Protein AF-A0A0F9NPI0-F1 (afdb_monomer_lite)

Foldseek 3Di:
DEAAPQGKDKDWWWDADPPGEIWTKIWIDGNVRHGDDMDTDADGHYKTWDDWDADNVRDIDTDIDHGDDDDD

pLDDT: mean 90.3, std 12.14, range [48.88, 98.81]

Sequence (72 aa):
MAIDSVDNIYLVGSTQNFTVNVEMCLVKFNSLGQYQWNRTWGVSGFDRGHDIVIDSSDNIYFTGVLGRMYLL

Organism: NCBI:txid412755

Radius of gyration: 13.72 Å; chains: 1; bounding box: 33×19×44 Å

Structure (mmCIF, N/CA/C/O backbone):
data_AF-A0A0F9NPI0-F1
#
_entry.id   AF-A0A0F9NPI0-F1
#
loop_
_atom_site.group_PDB
_atom_site.id
_atom_site.type_symbol
_atom_site.label_atom_id
_atom_site.label_alt_id
_atom_site.label_comp_id
_atom_site.label_asym_id
_atom_site.label_entity_id
_atom_site.label_seq_id
_atom_site.pdbx_PDB_ins_code
_atom_site.Cartn_x
_atom_site.Cartn_y
_atom_site.Cartn_z
_atom_site.occupancy
_atom_site.B_iso_or_equiv
_atom_site.auth_seq_id
_atom_site.auth_comp_id
_atom_site.auth_asym_id
_atom_site.auth_atom_id
_atom_site.pdbx_PDB_model_num
ATOM 1 N N . MET A 1 1 ? -6.851 3.890 -0.412 1.00 96.12 1 MET A N 1
ATOM 2 C CA . MET A 1 1 ? -6.626 3.641 1.033 1.00 96.12 1 MET A CA 1
ATOM 3 C C . MET A 1 1 ? -7.704 2.688 1.493 1.00 96.12 1 MET A C 1
ATOM 5 O O . MET A 1 1 ? -8.833 2.864 1.058 1.00 96.12 1 MET A O 1
ATOM 9 N N . ALA A 1 2 ? -7.366 1.733 2.353 1.00 98.31 2 ALA A N 1
ATOM 10 C CA . ALA A 1 2 ? -8.317 0.812 2.969 1.00 98.31 2 ALA A CA 1
ATOM 11 C C . ALA A 1 2 ? -8.011 0.646 4.465 1.00 98.31 2 ALA A C 1
ATOM 13 O O . ALA A 1 2 ? -6.910 0.983 4.908 1.00 98.31 2 ALA A O 1
ATOM 14 N N . ILE A 1 3 ? -8.989 0.155 5.224 1.00 98.50 3 ILE A N 1
ATOM 15 C CA . ILE A 1 3 ? -8.914 -0.055 6.674 1.00 98.50 3 ILE A CA 1
ATOM 16 C C . ILE A 1 3 ? -9.363 -1.496 6.962 1.00 98.50 3 ILE A C 1
ATOM 18 O O . ILE A 1 3 ? -10.350 -1.932 6.370 1.00 98.50 3 ILE A O 1
ATOM 22 N N . ASP A 1 4 ? -8.618 -2.239 7.789 1.00 98.56 4 ASP A N 1
ATOM 23 C CA . ASP A 1 4 ? -8.986 -3.611 8.199 1.00 98.56 4 ASP A CA 1
ATOM 24 C C . ASP A 1 4 ? -9.934 -3.630 9.414 1.00 98.56 4 ASP A C 1
ATOM 26 O O . ASP A 1 4 ? -10.256 -2.585 9.980 1.00 98.56 4 ASP A O 1
ATOM 30 N N . SER A 1 5 ? -10.407 -4.812 9.823 1.00 98.50 5 SER A N 1
ATOM 31 C CA . SER A 1 5 ? -11.406 -4.970 10.894 1.00 98.50 5 SER A CA 1
ATOM 32 C C . SER A 1 5 ? -10.973 -4.473 12.283 1.00 98.50 5 SER A C 1
ATOM 34 O O . SER A 1 5 ? -11.808 -4.360 13.183 1.00 98.50 5 SER A O 1
ATOM 36 N N . VAL A 1 6 ? -9.684 -4.165 12.468 1.00 98.31 6 VAL A N 1
ATOM 37 C CA . VAL A 1 6 ? -9.102 -3.636 13.714 1.00 98.31 6 VAL A CA 1
ATOM 38 C C . VAL A 1 6 ? -8.500 -2.237 13.526 1.00 98.31 6 VAL A C 1
ATOM 40 O O . VAL A 1 6 ? -7.596 -1.832 14.261 1.00 98.31 6 VAL A O 1
ATOM 43 N N . ASP A 1 7 ? -9.005 -1.500 12.539 1.00 98.50 7 ASP A N 1
ATOM 44 C CA . ASP A 1 7 ? -8.662 -0.113 12.225 1.00 98.50 7 ASP A CA 1
ATOM 45 C C . ASP A 1 7 ? -7.204 0.124 11.791 1.00 98.50 7 ASP A C 1
ATOM 47 O O . ASP A 1 7 ? -6.719 1.258 11.823 1.00 98.50 7 ASP A O 1
ATOM 51 N N . ASN A 1 8 ? -6.468 -0.901 11.343 1.00 98.81 8 ASN A N 1
ATOM 52 C CA . ASN A 1 8 ? -5.178 -0.635 10.707 1.00 98.81 8 ASN A CA 1
ATOM 53 C C . ASN A 1 8 ? -5.390 -0.006 9.329 1.00 98.81 8 ASN A C 1
ATOM 55 O O . ASN A 1 8 ? -6.261 -0.414 8.563 1.00 98.81 8 ASN A O 1
ATOM 59 N N . ILE A 1 9 ? -4.524 0.939 8.977 1.00 98.75 9 ILE A N 1
ATOM 60 C CA . ILE A 1 9 ? -4.628 1.732 7.753 1.00 98.75 9 ILE A CA 1
ATOM 61 C C . ILE A 1 9 ? -3.649 1.190 6.716 1.00 98.75 9 ILE A C 1
ATOM 63 O O . ILE A 1 9 ? -2.457 1.037 6.995 1.00 98.75 9 ILE A O 1
ATOM 67 N N . TYR A 1 10 ? -4.136 0.974 5.496 1.00 98.62 10 TYR A N 1
ATOM 68 C CA . TYR A 1 10 ? -3.340 0.524 4.361 1.00 98.62 10 TYR A CA 1
ATOM 69 C C . TYR A 1 10 ? -3.384 1.546 3.227 1.00 98.62 10 TYR A C 1
ATOM 71 O O . TYR A 1 10 ? -4.449 1.950 2.742 1.00 98.62 10 TYR A O 1
ATOM 79 N N . LEU A 1 11 ? -2.200 1.944 2.771 1.00 98.19 11 LEU A N 1
ATOM 80 C CA . LEU A 1 11 ? -2.013 2.854 1.648 1.00 98.19 11 LEU A CA 1
ATOM 81 C C . LEU A 1 11 ? -1.311 2.130 0.511 1.00 98.19 11 LEU A C 1
ATOM 83 O O . LEU A 1 11 ? -0.265 1.522 0.718 1.00 98.19 11 LEU A O 1
ATOM 87 N N . VAL A 1 12 ? -1.873 2.245 -0.689 1.00 97.50 12 VAL A N 1
ATOM 88 C CA . VAL A 1 12 ? -1.216 1.837 -1.929 1.00 97.50 12 VAL A CA 1
ATOM 89 C C . VAL A 1 12 ? -0.743 3.088 -2.664 1.00 97.50 12 VAL A C 1
ATOM 91 O O . VAL A 1 12 ? -1.432 4.111 -2.655 1.00 97.50 12 VAL A O 1
ATOM 94 N N . GLY A 1 13 ? 0.430 3.026 -3.281 1.00 94.69 13 GLY A N 1
ATOM 95 C CA . GLY A 1 13 ? 0.976 4.150 -4.028 1.00 94.69 13 GLY A CA 1
ATOM 96 C C . GLY A 1 13 ? 2.241 3.784 -4.781 1.00 94.69 13 GLY A C 1
ATOM 97 O O . GLY A 1 13 ? 2.412 2.645 -5.218 1.00 94.69 13 GLY A O 1
ATOM 98 N N . SER A 1 14 ? 3.117 4.771 -4.957 1.00 92.62 14 SER A N 1
ATOM 99 C CA . SER A 1 14 ? 4.428 4.576 -5.575 1.00 92.62 14 SER A CA 1
ATOM 100 C C . SER A 1 14 ? 5.510 5.271 -4.751 1.00 92.62 14 SER A C 1
ATOM 102 O O . SER A 1 14 ? 5.262 6.326 -4.170 1.00 92.62 14 SER A O 1
ATOM 104 N N . THR A 1 15 ? 6.703 4.691 -4.710 1.00 91.31 15 THR A N 1
ATOM 105 C CA . THR A 1 15 ? 7.914 5.259 -4.108 1.00 91.31 15 THR A CA 1
ATOM 106 C C . THR A 1 15 ? 8.988 5.421 -5.177 1.00 91.31 15 THR A C 1
ATOM 108 O O . THR A 1 15 ? 8.948 4.730 -6.188 1.00 91.31 15 THR A O 1
ATOM 111 N N . GLN A 1 16 ? 9.948 6.318 -4.978 1.00 87.00 16 GLN A N 1
ATOM 112 C CA . GLN A 1 16 ? 11.070 6.504 -5.897 1.00 87.00 16 GLN A CA 1
ATOM 113 C C . GLN A 1 16 ? 12.363 6.045 -5.225 1.00 87.00 16 GLN A C 1
ATOM 115 O O . GLN A 1 16 ? 12.641 6.440 -4.091 1.00 87.00 16 GLN A O 1
ATOM 120 N N . ASN A 1 17 ? 13.152 5.217 -5.909 1.00 74.06 17 ASN A N 1
ATOM 121 C CA . ASN A 1 17 ? 14.492 4.862 -5.449 1.00 74.06 17 ASN A CA 1
ATOM 122 C C . ASN A 1 17 ? 15.548 5.862 -5.971 1.00 74.06 17 ASN A C 1
ATOM 124 O O . ASN A 1 17 ? 15.266 6.724 -6.805 1.00 74.06 17 ASN A O 1
ATOM 128 N N . PHE A 1 18 ? 16.785 5.766 -5.472 1.00 70.00 18 PHE A N 1
ATOM 129 C CA . PHE A 1 18 ? 17.865 6.730 -5.747 1.00 70.00 18 PHE A CA 1
ATOM 130 C C . PHE A 1 18 ? 18.302 6.824 -7.223 1.00 70.00 18 PHE A C 1
ATOM 132 O O . PHE A 1 18 ? 19.112 7.684 -7.561 1.00 70.00 18 PHE A O 1
ATOM 139 N N . THR A 1 19 ? 17.799 5.954 -8.10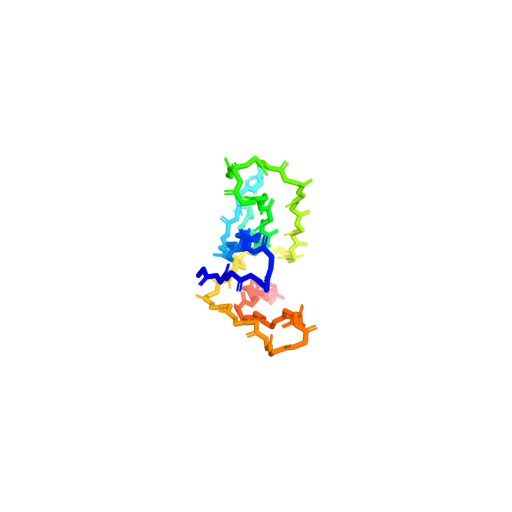1 1.00 67.00 19 THR A N 1
ATOM 140 C CA . THR A 1 19 ? 18.260 5.797 -9.488 1.00 67.00 19 THR A CA 1
ATOM 141 C C . THR A 1 19 ? 17.168 6.047 -10.530 1.00 67.00 19 THR A C 1
ATOM 143 O O . THR A 1 19 ? 17.330 5.619 -11.662 1.00 67.00 19 THR A O 1
ATOM 146 N N . VAL A 1 20 ? 16.105 6.781 -10.170 1.00 68.75 20 VAL A N 1
ATOM 147 C CA . VAL A 1 20 ? 14.934 7.182 -10.988 1.00 68.75 20 VAL A CA 1
ATOM 148 C C . VAL A 1 20 ? 13.838 6.137 -11.223 1.00 68.75 20 VAL A C 1
ATOM 150 O O . VAL A 1 20 ? 12.837 6.479 -11.853 1.00 68.75 20 VAL A O 1
ATOM 153 N N . ASN A 1 21 ? 13.937 4.924 -10.673 1.00 82.75 21 ASN A N 1
ATOM 154 C CA . ASN A 1 21 ? 12.827 3.973 -10.776 1.00 82.75 21 ASN A CA 1
ATOM 155 C C . ASN A 1 21 ? 11.721 4.336 -9.785 1.00 82.75 21 ASN A C 1
ATOM 157 O O . ASN A 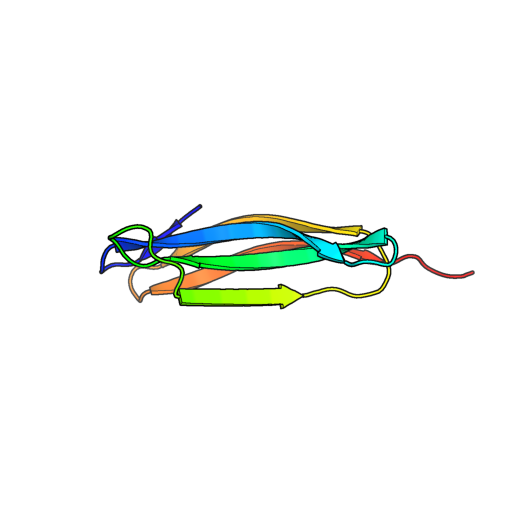1 21 ? 11.981 4.664 -8.622 1.00 82.75 21 ASN A O 1
ATOM 161 N N . VAL A 1 22 ? 10.485 4.256 -10.266 1.00 88.12 22 VAL A N 1
ATOM 162 C CA . VAL A 1 22 ? 9.294 4.376 -9.434 1.00 88.12 22 VAL A CA 1
ATOM 163 C C . VAL A 1 22 ? 8.766 2.967 -9.200 1.00 88.12 22 VAL A C 1
ATOM 165 O O . VAL A 1 22 ? 8.500 2.246 -10.152 1.00 88.12 22 VAL A O 1
ATOM 168 N N . GLU A 1 23 ? 8.652 2.574 -7.938 1.00 91.31 23 GLU A N 1
ATOM 169 C CA . GLU A 1 23 ? 8.217 1.250 -7.501 1.00 91.31 23 GLU A CA 1
ATOM 170 C C . GLU A 1 23 ? 6.839 1.360 -6.851 1.00 91.31 23 GLU A C 1
ATOM 172 O O . GLU A 1 23 ? 6.593 2.258 -6.042 1.00 91.31 23 GLU A O 1
ATOM 177 N N . MET A 1 24 ? 5.941 0.424 -7.139 1.00 93.62 24 MET A N 1
ATOM 178 C CA . MET A 1 24 ? 4.662 0.338 -6.441 1.00 93.62 24 MET A CA 1
ATOM 179 C C . MET A 1 24 ? 4.904 -0.014 -4.971 1.00 93.62 24 MET A C 1
ATOM 181 O O . MET A 1 24 ? 5.747 -0.853 -4.657 1.00 93.62 24 MET A O 1
ATOM 185 N N . CYS A 1 25 ? 4.144 0.582 -4.054 1.00 95.19 25 CYS A N 1
ATOM 186 C CA . CYS A 1 25 ? 4.263 0.295 -2.628 1.00 95.19 25 CYS A CA 1
ATOM 187 C C . CYS A 1 25 ? 2.911 0.061 -1.946 1.00 95.19 25 CYS A C 1
ATOM 189 O O . CYS A 1 25 ? 1.890 0.629 -2.336 1.00 95.19 25 CYS A O 1
ATOM 191 N N . LEU A 1 26 ? 2.940 -0.770 -0.903 1.00 97.25 26 LEU A N 1
ATOM 192 C CA . LEU A 1 26 ? 1.884 -0.952 0.090 1.00 97.25 26 LEU A CA 1
ATOM 193 C C . LEU A 1 26 ? 2.472 -0.627 1.460 1.00 97.25 26 LEU A C 1
ATOM 195 O O . LEU A 1 26 ? 3.481 -1.215 1.849 1.00 97.25 26 LEU A O 1
ATOM 199 N N . VAL A 1 27 ? 1.845 0.280 2.199 1.00 98.12 27 VAL A N 1
ATOM 200 C CA . VAL A 1 27 ? 2.281 0.693 3.538 1.00 98.12 27 VAL A CA 1
ATOM 201 C C . VAL A 1 27 ? 1.165 0.426 4.535 1.00 98.12 27 VAL A C 1
ATOM 203 O O . VAL A 1 27 ? 0.014 0.766 4.262 1.00 98.12 27 VAL A O 1
ATOM 206 N N . LYS A 1 28 ? 1.512 -0.154 5.687 1.00 98.50 28 LYS A N 1
ATOM 207 C CA . LYS A 1 28 ? 0.611 -0.375 6.818 1.00 98.50 28 LYS A CA 1
ATOM 208 C C . LYS A 1 28 ? 0.958 0.553 7.981 1.00 98.50 28 LYS A C 1
ATOM 210 O O . LYS A 1 28 ? 2.115 0.627 8.406 1.00 98.50 28 LYS A O 1
ATOM 215 N N . PHE A 1 29 ? -0.071 1.163 8.554 1.00 98.81 29 PHE A N 1
ATOM 216 C CA . PHE A 1 29 ? -0.052 1.841 9.848 1.00 98.81 29 PHE A CA 1
ATOM 217 C C . PHE A 1 29 ? -1.045 1.158 10.792 1.00 98.81 29 PHE A C 1
ATOM 219 O O . PHE A 1 29 ? -2.005 0.543 10.332 1.00 98.81 29 PHE A O 1
ATOM 226 N N . ASN A 1 30 ? -0.832 1.248 12.102 1.00 98.75 30 ASN A N 1
ATOM 227 C CA . ASN A 1 30 ? -1.849 0.832 13.068 1.00 98.75 30 ASN A CA 1
ATOM 228 C C . ASN A 1 30 ? -2.956 1.892 13.210 1.00 98.75 30 ASN A C 1
ATOM 230 O O . ASN A 1 30 ? -2.873 2.967 12.613 1.00 98.75 30 ASN A O 1
ATOM 234 N N . SER A 1 31 ? -3.966 1.607 14.031 1.00 98.44 31 SER A N 1
ATOM 235 C CA . SER A 1 31 ? -5.110 2.500 14.281 1.00 98.44 31 SER A CA 1
ATOM 236 C C . SER A 1 31 ? -4.753 3.849 14.916 1.00 98.44 31 SER A C 1
ATOM 238 O O . SER A 1 31 ? -5.542 4.788 14.870 1.00 98.44 31 SER A O 1
ATOM 240 N N . LEU A 1 32 ? -3.538 3.988 15.455 1.00 98.38 32 LEU A N 1
ATOM 241 C CA . LEU A 1 32 ? -2.992 5.251 15.962 1.00 98.38 32 LEU A CA 1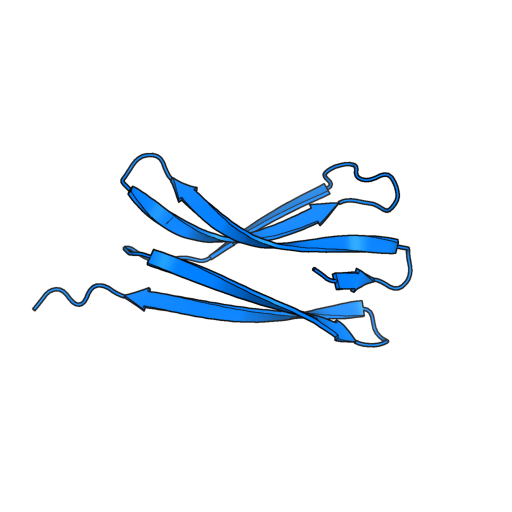
ATOM 242 C C . LEU A 1 32 ? -2.188 6.020 14.899 1.00 98.38 32 LEU A C 1
ATOM 244 O O . LEU A 1 32 ? -1.550 7.024 15.213 1.00 98.38 32 LEU A O 1
ATOM 248 N N . GLY A 1 33 ? -2.157 5.535 13.655 1.00 97.88 33 GLY A N 1
ATOM 249 C CA . GLY A 1 33 ? -1.351 6.104 12.577 1.00 97.88 33 GLY A CA 1
ATOM 250 C C . GLY A 1 33 ? 0.148 5.820 12.709 1.00 97.88 33 GLY A C 1
ATOM 251 O O . GLY A 1 33 ? 0.954 6.470 12.046 1.00 97.88 33 GLY A O 1
ATOM 252 N N . GLN A 1 34 ? 0.560 4.862 13.547 1.00 98.75 34 GLN A N 1
ATOM 253 C CA . GLN A 1 34 ? 1.971 4.505 13.706 1.00 98.75 34 GLN A CA 1
ATOM 254 C C . GLN A 1 34 ? 2.385 3.498 12.637 1.00 98.75 34 GLN A C 1
ATOM 256 O O . GLN A 1 34 ? 1.750 2.454 12.471 1.00 98.75 34 GLN A O 1
ATOM 261 N N . TYR A 1 35 ? 3.481 3.796 11.940 1.00 98.31 35 TYR A N 1
ATOM 262 C CA . TYR A 1 35 ? 4.050 2.926 10.912 1.00 98.31 35 TYR A CA 1
ATOM 263 C C . TYR A 1 35 ? 4.304 1.512 11.451 1.00 98.31 35 TYR A C 1
ATOM 265 O O . TYR A 1 35 ? 4.845 1.349 12.544 1.00 98.31 35 TYR A O 1
ATOM 273 N N . GLN A 1 36 ? 3.913 0.498 10.677 1.00 98.62 36 GLN A N 1
ATOM 274 C CA . GLN A 1 36 ? 4.142 -0.912 10.997 1.00 98.62 36 GLN A CA 1
ATOM 275 C C . GLN A 1 36 ? 5.134 -1.536 10.017 1.00 98.62 36 GLN A C 1
ATOM 277 O O . GLN A 1 36 ? 6.159 -2.078 10.425 1.00 98.62 36 GLN A O 1
ATOM 282 N N . TRP A 1 37 ? 4.831 -1.466 8.720 1.00 98.25 37 TRP A N 1
ATOM 283 C CA . TRP A 1 37 ? 5.685 -2.004 7.664 1.00 98.25 37 TRP A CA 1
ATOM 284 C C . TRP A 1 37 ? 5.316 -1.425 6.299 1.00 98.25 37 TRP A C 1
ATOM 286 O O . TRP A 1 37 ? 4.208 -0.928 6.092 1.00 98.25 37 TRP A O 1
ATOM 296 N N . ASN A 1 38 ? 6.224 -1.558 5.335 1.00 96.38 38 ASN A N 1
ATOM 297 C CA . ASN A 1 38 ? 5.934 -1.394 3.919 1.00 96.38 38 ASN A CA 1
ATOM 298 C C . ASN A 1 38 ? 6.428 -2.596 3.106 1.00 96.38 38 ASN A C 1
ATOM 300 O O . ASN A 1 38 ? 7.328 -3.330 3.511 1.00 96.38 38 ASN A O 1
ATOM 304 N N . ARG A 1 39 ? 5.831 -2.777 1.933 1.00 94.44 39 ARG A N 1
ATOM 305 C CA . ARG A 1 39 ? 6.300 -3.676 0.879 1.00 94.44 39 ARG A CA 1
ATOM 306 C C . ARG A 1 39 ? 6.359 -2.897 -0.425 1.00 94.44 39 ARG A C 1
ATOM 308 O O . ARG A 1 39 ? 5.483 -2.069 -0.678 1.00 94.44 39 ARG A O 1
ATOM 315 N N . THR A 1 40 ? 7.382 -3.151 -1.229 1.00 92.00 40 THR A N 1
ATOM 316 C CA . THR A 1 40 ? 7.516 -2.580 -2.569 1.00 92.00 40 THR A CA 1
ATOM 317 C C . THR A 1 40 ? 7.533 -3.690 -3.608 1.00 92.00 40 THR A C 1
ATOM 319 O O . THR A 1 40 ? 7.993 -4.803 -3.351 1.00 92.00 40 THR A O 1
ATOM 322 N N . TRP A 1 41 ? 6.990 -3.383 -4.779 1.00 88.12 41 TRP A N 1
ATOM 323 C CA . TRP A 1 41 ? 7.031 -4.234 -5.955 1.00 88.12 41 TRP A CA 1
ATOM 324 C C . TRP A 1 41 ? 7.426 -3.376 -7.134 1.00 88.12 41 TRP A C 1
ATOM 326 O O . TRP A 1 41 ? 6.801 -2.351 -7.406 1.00 88.12 41 TRP A O 1
ATOM 336 N N . GLY A 1 42 ? 8.433 -3.833 -7.857 1.00 77.38 42 GLY A N 1
ATOM 337 C CA . GLY A 1 42 ? 8.773 -3.198 -9.102 1.00 77.38 42 GLY A CA 1
ATOM 338 C C . GLY A 1 42 ? 9.902 -3.871 -9.850 1.00 77.38 42 GLY A C 1
ATOM 339 O O . GLY A 1 42 ? 10.643 -4.691 -9.305 1.00 77.38 42 GLY A O 1
ATOM 340 N N . VAL A 1 43 ? 9.987 -3.527 -11.125 1.00 70.94 43 VAL A N 1
ATOM 341 C CA . VAL A 1 43 ? 11.120 -3.800 -12.012 1.00 70.94 43 VAL A CA 1
ATOM 342 C C . VAL A 1 43 ? 11.663 -2.456 -12.514 1.00 70.94 43 VAL A C 1
ATOM 344 O O . VAL A 1 43 ? 11.223 -1.398 -12.079 1.00 70.94 43 VAL A O 1
ATOM 347 N N . SER A 1 44 ? 12.652 -2.452 -13.409 1.00 75.50 44 SER A N 1
ATOM 348 C CA . SER A 1 44 ? 13.105 -1.200 -14.029 1.00 75.50 44 SER A CA 1
ATOM 349 C C . SER A 1 44 ? 11.942 -0.476 -14.726 1.00 75.50 44 SER A C 1
ATOM 351 O O . SER A 1 44 ? 11.321 -1.066 -15.617 1.00 75.50 44 SER A O 1
ATOM 353 N N . GLY A 1 45 ? 11.699 0.790 -14.370 1.00 80.44 45 GLY A N 1
ATOM 354 C CA . GLY A 1 45 ? 10.658 1.631 -14.964 1.00 80.44 45 GLY A CA 1
ATOM 355 C C . GLY A 1 45 ? 9.761 2.352 -13.951 1.00 80.44 45 GLY A C 1
ATOM 356 O O . GLY A 1 45 ? 10.211 2.743 -12.873 1.00 80.44 45 GLY A O 1
ATOM 357 N N . PHE A 1 46 ? 8.508 2.603 -14.353 1.00 86.44 46 PHE A N 1
ATOM 358 C CA . PHE A 1 46 ? 7.529 3.390 -13.593 1.00 86.44 46 PHE A CA 1
ATOM 359 C C . PHE A 1 46 ? 6.337 2.533 -13.157 1.00 86.44 46 PHE A C 1
ATOM 361 O O . PHE A 1 46 ? 5.308 2.497 -13.835 1.00 86.44 46 PHE A O 1
ATOM 368 N N . ASP A 1 47 ? 6.466 1.875 -12.012 1.00 90.12 47 ASP A N 1
ATOM 369 C CA . ASP A 1 47 ? 5.432 1.032 -11.423 1.00 90.12 47 ASP A CA 1
ATOM 370 C C . ASP A 1 47 ? 4.542 1.843 -10.479 1.00 90.12 47 ASP A C 1
ATOM 372 O O . ASP A 1 47 ? 5.027 2.609 -9.645 1.00 90.12 47 ASP A O 1
ATOM 376 N N . ARG A 1 48 ? 3.221 1.694 -10.608 1.00 91.44 48 ARG A N 1
ATOM 377 C CA . ARG A 1 48 ? 2.256 2.488 -9.834 1.00 91.44 48 ARG A CA 1
ATOM 378 C C . ARG A 1 48 ? 1.178 1.624 -9.219 1.00 91.44 48 ARG A C 1
ATOM 380 O O . ARG A 1 48 ? 0.496 0.897 -9.934 1.00 91.44 48 ARG A O 1
ATOM 3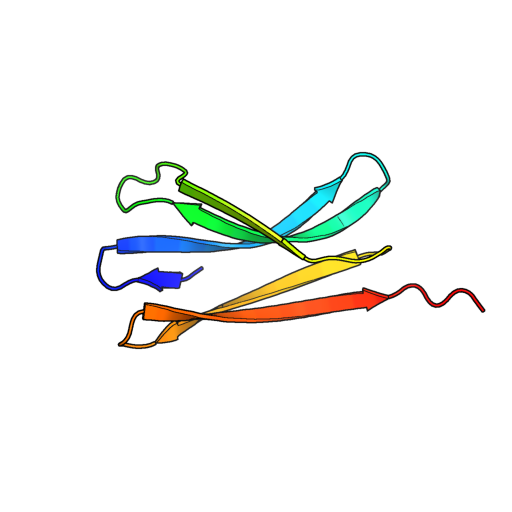87 N N . GLY A 1 49 ? 0.974 1.776 -7.915 1.00 94.38 49 GLY A N 1
ATOM 388 C CA . GLY A 1 49 ? -0.229 1.306 -7.237 1.00 94.38 49 GLY A CA 1
ATOM 389 C C . GLY A 1 49 ? -1.400 2.263 -7.457 1.00 94.38 49 GLY A C 1
ATOM 390 O O . GLY A 1 49 ? -1.217 3.479 -7.385 1.00 94.38 49 GLY A O 1
ATOM 391 N N . HIS A 1 50 ? -2.587 1.724 -7.732 1.00 95.44 50 HIS A N 1
ATOM 392 C CA . HIS A 1 50 ? -3.781 2.503 -8.074 1.00 95.44 50 HIS A CA 1
ATOM 393 C C . HIS A 1 50 ? -4.883 2.406 -7.028 1.00 95.44 50 HIS A C 1
ATOM 395 O O . HIS A 1 50 ? -5.389 3.438 -6.593 1.00 95.44 50 HIS A O 1
ATOM 401 N N . ASP A 1 51 ? -5.252 1.190 -6.632 1.00 97.62 51 ASP A N 1
ATOM 402 C CA . ASP A 1 51 ? -6.381 0.980 -5.731 1.00 97.62 51 ASP A CA 1
ATOM 403 C C . ASP A 1 51 ? -6.154 -0.201 -4.787 1.00 97.62 51 ASP A C 1
ATOM 405 O O .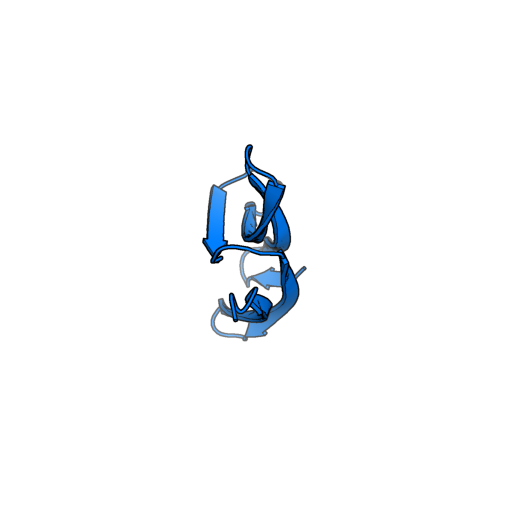 ASP A 1 51 ? -5.316 -1.067 -5.048 1.00 97.62 51 ASP A O 1
ATOM 409 N N . ILE A 1 52 ? -6.881 -0.204 -3.673 1.00 98.25 52 ILE A N 1
ATOM 410 C CA . ILE A 1 52 ? -6.794 -1.198 -2.610 1.00 98.25 52 ILE A CA 1
ATOM 411 C C . ILE A 1 52 ? -8.161 -1.415 -1.965 1.00 98.25 52 ILE A C 1
ATOM 413 O O . ILE A 1 52 ? -8.834 -0.460 -1.582 1.00 98.25 52 ILE A O 1
ATOM 417 N N . VAL A 1 53 ? -8.519 -2.682 -1.776 1.00 98.44 53 VAL A N 1
ATOM 418 C CA . VAL A 1 53 ? -9.696 -3.122 -1.027 1.00 98.44 53 VAL A CA 1
ATOM 419 C C . VAL A 1 53 ? -9.305 -4.204 -0.025 1.00 98.44 53 VAL A C 1
ATOM 421 O O . VAL A 1 53 ? -8.312 -4.915 -0.203 1.00 98.44 53 VAL A O 1
ATOM 424 N N . ILE A 1 54 ? -10.093 -4.312 1.037 1.00 98.62 54 ILE A N 1
ATOM 425 C CA . ILE A 1 54 ? -9.953 -5.340 2.066 1.00 98.62 54 ILE A CA 1
ATOM 426 C C . ILE A 1 54 ? -11.311 -6.029 2.192 1.00 98.62 54 ILE A C 1
ATOM 428 O O . ILE A 1 54 ? -12.340 -5.350 2.225 1.00 98.62 54 ILE A O 1
ATOM 432 N N . ASP A 1 55 ? -11.326 -7.361 2.165 1.00 98.50 55 ASP A N 1
ATOM 433 C CA . ASP A 1 55 ? -12.561 -8.133 2.334 1.00 98.50 55 ASP A CA 1
ATOM 434 C C . ASP A 1 55 ? -12.939 -8.297 3.818 1.00 98.50 55 ASP A C 1
ATOM 436 O O . ASP A 1 55 ? -12.220 -7.881 4.722 1.00 98.50 55 ASP A O 1
ATOM 440 N N . SER A 1 56 ? -14.082 -8.928 4.098 1.00 97.69 56 SER A N 1
ATOM 441 C CA . SER A 1 56 ? -14.554 -9.150 5.475 1.00 97.69 56 SER A CA 1
ATOM 442 C C . SER A 1 56 ? -13.699 -10.125 6.296 1.00 97.69 56 SER A C 1
ATOM 444 O O . SER A 1 56 ? -13.991 -10.352 7.467 1.00 97.69 56 SER A O 1
ATOM 446 N N . SER A 1 57 ? -12.705 -10.764 5.683 1.00 98.44 57 SER A N 1
ATOM 447 C CA . SER A 1 57 ? -11.748 -11.664 6.329 1.00 98.44 57 SER A CA 1
ATOM 448 C C . SER A 1 57 ? -10.356 -11.035 6.443 1.00 98.44 57 SER A C 1
ATOM 450 O O . SER A 1 57 ? -9.393 -11.748 6.716 1.00 98.44 57 SER A O 1
ATOM 452 N N . ASP A 1 58 ? -10.253 -9.717 6.246 1.00 98.06 58 ASP A N 1
ATOM 453 C CA . ASP A 1 58 ? -9.015 -8.936 6.247 1.00 98.06 58 ASP A CA 1
ATOM 454 C C . ASP A 1 58 ? -7.986 -9.364 5.185 1.00 98.06 58 ASP A C 1
ATOM 456 O O . ASP A 1 58 ? -6.791 -9.066 5.294 1.00 98.06 58 ASP A O 1
ATOM 460 N N . ASN A 1 59 ? -8.429 -10.019 4.105 1.00 98.25 59 ASN A N 1
ATOM 461 C CA . ASN A 1 59 ? -7.563 -10.254 2.956 1.00 98.25 59 ASN A CA 1
ATOM 462 C C . ASN A 1 59 ? -7.401 -8.957 2.161 1.00 98.25 59 ASN A C 1
ATOM 464 O O . ASN A 1 59 ? -8.374 -8.282 1.821 1.00 98.25 59 ASN A O 1
ATOM 468 N N . ILE A 1 60 ? -6.152 -8.631 1.831 1.00 98.00 60 ILE A N 1
ATOM 469 C CA . ILE A 1 60 ? -5.790 -7.387 1.149 1.00 98.00 60 ILE A CA 1
ATOM 470 C C . ILE A 1 60 ? -5.631 -7.651 -0.346 1.00 98.00 60 ILE A C 1
ATOM 472 O O . ILE A 1 60 ? -4.784 -8.447 -0.758 1.00 98.00 60 ILE A O 1
ATOM 476 N N . TYR A 1 61 ? -6.379 -6.909 -1.157 1.00 97.50 61 TYR A N 1
ATOM 477 C CA . TYR A 1 61 ? -6.270 -6.912 -2.611 1.00 97.50 61 TYR A CA 1
ATOM 478 C C . TYR A 1 61 ? -5.921 -5.510 -3.080 1.00 97.50 61 TYR A C 1
ATOM 480 O O . TYR A 1 61 ? -6.563 -4.537 -2.695 1.00 97.50 61 TYR A O 1
ATOM 488 N N . PHE A 1 62 ? -4.912 -5.387 -3.930 1.00 96.44 62 PHE A N 1
ATOM 489 C CA . PHE A 1 62 ? -4.527 -4.102 -4.495 1.00 96.44 62 PHE A CA 1
ATOM 490 C C . PHE A 1 62 ? -4.134 -4.265 -5.955 1.00 96.44 62 PHE A C 1
ATOM 492 O O . PHE A 1 62 ? -3.724 -5.341 -6.396 1.00 96.44 62 PHE A O 1
ATOM 499 N N . THR A 1 63 ? -4.302 -3.191 -6.714 1.00 95.44 63 THR A N 1
ATOM 500 C CA . THR A 1 63 ? -4.046 -3.163 -8.151 1.00 95.44 63 THR A CA 1
ATOM 501 C C . THR A 1 63 ? -3.050 -2.072 -8.497 1.00 95.44 63 THR A C 1
ATOM 503 O O . THR A 1 63 ? -2.847 -1.108 -7.754 1.00 95.44 63 THR A O 1
ATOM 506 N N . GLY A 1 64 ? -2.420 -2.232 -9.650 1.00 92.62 64 GLY A N 1
ATOM 507 C CA . GLY A 1 64 ? -1.415 -1.320 -10.149 1.00 92.62 64 GLY A CA 1
ATOM 508 C C . GLY A 1 64 ? -0.978 -1.700 -11.554 1.00 92.62 64 GLY A C 1
ATOM 509 O O . GLY A 1 64 ? -1.441 -2.694 -12.117 1.00 92.62 64 GLY A O 1
ATOM 510 N N . VAL A 1 65 ? -0.073 -0.908 -12.111 1.00 90.25 65 VAL A N 1
ATOM 511 C CA . VAL A 1 65 ? 0.550 -1.166 -13.410 1.00 90.25 65 VAL A CA 1
ATOM 512 C C . VAL A 1 65 ? 2.048 -1.329 -13.214 1.00 90.25 65 VAL A C 1
ATOM 514 O O . VAL A 1 65 ? 2.670 -0.524 -12.520 1.00 90.25 65 VAL A O 1
ATOM 517 N N . LEU A 1 66 ? 2.613 -2.357 -13.854 1.00 87.44 66 LEU A N 1
ATOM 518 C CA . LEU A 1 66 ? 4.056 -2.498 -14.003 1.00 87.44 66 LEU A CA 1
ATOM 519 C C . LEU A 1 66 ? 4.508 -1.775 -15.276 1.00 87.44 66 LEU A C 1
ATOM 521 O O . LEU A 1 66 ? 4.156 -2.178 -16.389 1.00 87.44 66 LEU A O 1
ATOM 525 N N . GLY A 1 67 ? 5.282 -0.711 -15.120 1.00 80.25 67 GLY A N 1
ATOM 526 C CA . GLY A 1 67 ? 5.857 0.058 -16.210 1.00 80.25 67 GLY A CA 1
ATOM 527 C C . GLY A 1 67 ? 7.112 -0.619 -16.741 1.00 80.25 67 GLY A C 1
ATOM 528 O O . GLY A 1 67 ? 8.214 -0.167 -16.462 1.00 80.25 67 GLY A O 1
ATOM 529 N N . ARG A 1 68 ? 6.969 -1.691 -17.530 1.00 71.50 68 ARG A N 1
ATOM 530 C CA . ARG A 1 68 ? 8.120 -2.316 -18.202 1.00 71.50 68 ARG A CA 1
ATOM 531 C C . ARG A 1 68 ? 8.645 -1.416 -19.322 1.00 71.50 68 ARG A C 1
ATOM 533 O O . ARG A 1 68 ? 7.947 -1.193 -20.309 1.00 71.50 68 ARG A O 1
ATOM 540 N N . MET A 1 69 ? 9.900 -0.977 -19.223 1.00 62.25 69 MET A N 1
ATOM 541 C CA . MET A 1 69 ? 10.655 -0.530 -20.398 1.00 62.25 69 MET A CA 1
ATOM 542 C C . MET A 1 69 ? 11.125 -1.767 -21.167 1.00 62.25 69 MET A C 1
ATOM 544 O O . MET A 1 69 ? 12.002 -2.494 -20.705 1.00 62.25 69 MET A O 1
ATOM 548 N N . TYR A 1 70 ? 10.540 -2.025 -22.336 1.00 53.69 70 TYR A N 1
ATOM 549 C CA . TYR A 1 70 ? 11.150 -2.945 -23.291 1.00 53.69 70 TYR A CA 1
ATOM 550 C C . TYR A 1 70 ? 12.390 -2.259 -23.872 1.00 53.69 70 TYR A C 1
ATOM 552 O O . TYR A 1 70 ? 12.275 -1.211 -24.506 1.00 53.69 70 TYR A O 1
ATOM 560 N N . LEU A 1 71 ? 13.568 -2.834 -23.637 1.00 55.22 71 LEU A N 1
ATOM 561 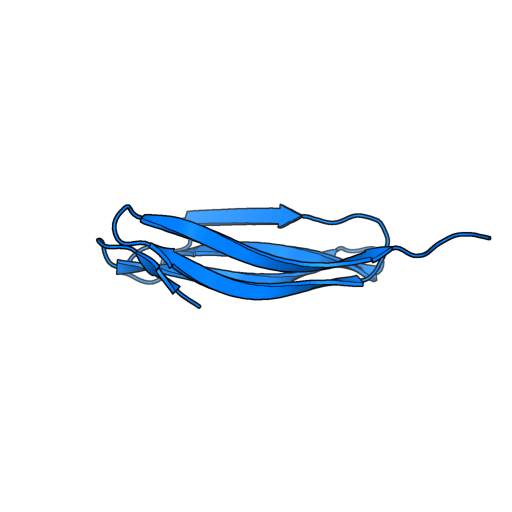C CA . LEU A 1 71 ? 14.726 -2.569 -24.484 1.00 55.22 71 LEU A CA 1
ATOM 562 C C . LEU A 1 71 ? 14.507 -3.380 -25.769 1.00 55.22 71 LEU A C 1
ATOM 564 O O . LEU A 1 71 ? 14.473 -4.610 -25.710 1.00 55.22 71 LEU A O 1
ATOM 568 N N . LEU A 1 72 ? 14.252 -2.679 -26.878 1.00 48.88 72 LEU A N 1
ATOM 569 C CA . LEU A 1 72 ? 14.360 -3.220 -28.237 1.00 48.88 72 LEU A CA 1
ATOM 570 C C . LEU A 1 72 ? 15.834 -3.296 -28.642 1.00 48.88 72 LEU A C 1
ATOM 572 O O . LEU A 1 72 ? 16.584 -2.370 -28.254 1.00 48.88 72 LEU A O 1
#

Secondary structure (DSSP, 8-state):
-EE-TT--EEEEEEEE-TTS-EEEEEEEE-TTS-EEEEEEE--SBB-EEEEEEE-TT--EEEEEE--B----